Protein AF-A0A1Q4D5B9-F1 (afdb_monomer_lite)

pLDDT: mean 80.76, std 14.53, range [43.97, 91.12]

Sequence (61 aa):
MNTTATATATVLDRLIQSGITEERARHHLASGWVRIDDTVVTDPSRPADPPAHVEIRIIGE

Radius of gyration: 11.88 Å; chains: 1; bounding box: 35×28×27 Å

Structure (mmCIF, N/CA/C/O backbone):
data_AF-A0A1Q4D5B9-F1
#
_entry.id   AF-A0A1Q4D5B9-F1
#
loop_
_atom_site.group_PDB
_atom_site.id
_atom_site.type_symbol
_atom_site.label_atom_id
_atom_site.label_alt_id
_atom_site.label_comp_id
_atom_site.label_asym_id
_atom_site.label_entity_id
_atom_site.label_seq_id
_atom_site.pdbx_PDB_ins_code
_atom_site.Cartn_x
_atom_site.Cartn_y
_atom_site.Cartn_z
_atom_site.occupancy
_atom_site.B_iso_or_equiv
_atom_site.auth_seq_id
_atom_site.auth_comp_id
_atom_site.auth_asym_id
_atom_site.auth_atom_id
_atom_site.pdbx_PDB_model_num
ATOM 1 N N . MET A 1 1 ? -14.095 17.601 18.246 1.00 44.03 1 MET A N 1
ATOM 2 C CA . MET A 1 1 ? -13.532 17.767 16.890 1.00 44.03 1 MET A CA 1
ATOM 3 C C . MET A 1 1 ? -13.335 16.371 16.306 1.00 44.03 1 MET A C 1
ATOM 5 O O . MET A 1 1 ? -12.248 15.836 16.417 1.00 44.03 1 MET A O 1
ATOM 9 N N . ASN A 1 2 ? -14.385 15.735 15.778 1.00 47.94 2 ASN A N 1
ATOM 10 C CA . ASN A 1 2 ? -14.302 14.371 15.234 1.00 47.94 2 ASN A CA 1
ATOM 11 C C . ASN A 1 2 ? -15.198 14.260 13.999 1.00 47.94 2 ASN A C 1
ATOM 13 O O . ASN A 1 2 ? -16.358 13.877 14.099 1.00 47.94 2 ASN A O 1
ATOM 17 N N . THR A 1 3 ? -14.663 14.605 12.834 1.00 43.97 3 THR A N 1
ATOM 18 C CA . THR A 1 3 ? -15.208 14.157 11.551 1.00 43.97 3 THR A CA 1
ATOM 19 C C . THR A 1 3 ? -14.353 12.986 11.090 1.00 43.97 3 THR A C 1
ATOM 21 O O . THR A 1 3 ? -13.361 13.160 10.391 1.00 43.97 3 THR A O 1
ATOM 24 N N . THR A 1 4 ? -14.709 11.777 11.530 1.00 46.78 4 THR A N 1
ATOM 25 C CA . THR A 1 4 ? -14.244 10.530 10.914 1.00 46.78 4 THR A CA 1
ATOM 26 C C . THR A 1 4 ? -14.829 10.473 9.510 1.00 46.78 4 THR A C 1
ATOM 28 O O . THR A 1 4 ? -15.917 9.943 9.298 1.00 46.78 4 THR A O 1
ATOM 31 N N . ALA A 1 5 ? -14.143 11.092 8.551 1.00 48.81 5 ALA A N 1
ATOM 32 C CA . ALA A 1 5 ? -14.370 10.780 7.159 1.00 48.81 5 ALA A CA 1
ATOM 33 C C . ALA A 1 5 ? -14.007 9.301 7.000 1.00 48.81 5 ALA A C 1
ATOM 35 O O . ALA A 1 5 ? -12.839 8.934 7.101 1.00 48.81 5 ALA A O 1
ATOM 36 N N . THR A 1 6 ? -14.999 8.454 6.749 1.00 50.53 6 THR A N 1
ATOM 37 C CA . THR A 1 6 ? -14.844 7.201 5.999 1.00 50.53 6 THR A CA 1
ATOM 38 C C . THR A 1 6 ? -14.389 7.540 4.575 1.00 50.53 6 THR A C 1
ATOM 40 O O . THR A 1 6 ? -15.068 7.259 3.593 1.00 50.53 6 THR A O 1
ATOM 43 N N . ALA A 1 7 ? -13.273 8.259 4.458 1.00 57.53 7 ALA A N 1
ATOM 44 C CA . ALA A 1 7 ? -12.549 8.393 3.220 1.00 57.53 7 ALA A CA 1
ATOM 45 C C . ALA A 1 7 ? -11.954 7.013 2.994 1.00 57.53 7 ALA A C 1
ATOM 47 O O . ALA A 1 7 ? -11.131 6.572 3.792 1.00 57.53 7 ALA A O 1
ATOM 48 N N . THR A 1 8 ? -12.451 6.311 1.977 1.00 64.31 8 THR A N 1
ATOM 49 C CA . THR A 1 8 ? -11.904 5.030 1.537 1.00 64.31 8 THR A CA 1
ATOM 50 C C . THR A 1 8 ? -10.386 5.135 1.541 1.00 64.31 8 THR A C 1
ATOM 52 O O . THR A 1 8 ? -9.833 5.945 0.791 1.00 64.31 8 THR A O 1
ATOM 55 N N . ALA A 1 9 ? -9.725 4.400 2.438 1.00 80.12 9 ALA A N 1
ATOM 56 C CA . ALA A 1 9 ? -8.289 4.558 2.623 1.00 80.12 9 ALA A CA 1
ATOM 57 C C . ALA A 1 9 ? -7.622 4.108 1.325 1.00 80.12 9 ALA A C 1
ATOM 59 O O . ALA A 1 9 ? -7.778 2.964 0.908 1.00 80.12 9 ALA A O 1
ATOM 60 N N . THR A 1 10 ? -6.958 5.018 0.620 1.00 88.88 10 THR A N 1
ATOM 61 C CA . THR A 1 10 ? -6.267 4.671 -0.626 1.00 88.88 10 THR A CA 1
ATOM 62 C C . THR A 1 10 ? -4.912 4.064 -0.310 1.00 88.88 10 THR A C 1
ATOM 64 O O . THR A 1 10 ? -4.384 4.223 0.792 1.00 88.88 10 THR A O 1
ATOM 67 N N . VAL A 1 11 ? -4.303 3.395 -1.285 1.00 89.00 11 VAL A N 1
ATOM 68 C CA . VAL A 1 11 ? -2.930 2.900 -1.134 1.00 89.00 11 VAL A CA 1
ATOM 69 C C . VAL A 1 11 ? -1.981 4.020 -0.728 1.00 89.00 11 VAL A C 1
ATOM 71 O O . VAL A 1 11 ? -1.169 3.835 0.174 1.00 89.00 11 VAL A O 1
ATOM 74 N N . LEU A 1 12 ? -2.106 5.195 -1.348 1.00 88.19 12 LEU A N 1
ATOM 75 C CA . LEU A 1 12 ? -1.272 6.338 -1.004 1.00 88.19 12 LEU A CA 1
ATOM 76 C C . LEU A 1 12 ? -1.474 6.786 0.452 1.00 88.19 12 LEU A C 1
ATOM 78 O O . LEU A 1 12 ? -0.489 6.996 1.155 1.00 88.19 12 LEU A O 1
ATOM 82 N N . ASP A 1 13 ? -2.723 6.868 0.916 1.00 88.44 13 ASP A N 1
ATOM 83 C CA . ASP A 1 13 ? -3.038 7.204 2.310 1.00 88.44 13 ASP A CA 1
ATOM 84 C C . ASP A 1 13 ? -2.416 6.194 3.28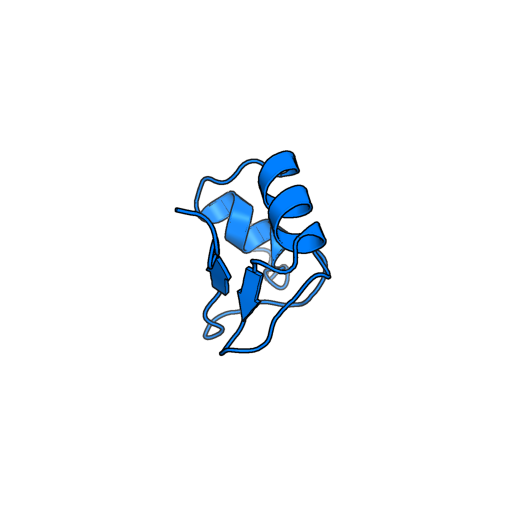6 1.00 88.44 13 ASP A C 1
ATOM 86 O O . ASP A 1 13 ? -1.740 6.584 4.235 1.00 88.44 13 ASP A O 1
ATOM 90 N N . ARG A 1 14 ? -2.524 4.892 2.993 1.00 87.19 14 ARG A N 1
ATOM 91 C CA . ARG A 1 14 ? -1.941 3.818 3.817 1.00 87.19 14 ARG A CA 1
ATOM 92 C C . ARG A 1 14 ? -0.418 3.904 3.893 1.00 87.19 14 ARG A C 1
ATOM 94 O O . ARG A 1 14 ? 0.156 3.720 4.965 1.00 87.19 14 ARG A O 1
ATOM 101 N N . LEU A 1 15 ? 0.241 4.215 2.777 1.00 87.56 15 LEU A N 1
ATOM 102 C CA . LEU A 1 15 ? 1.693 4.402 2.730 1.00 87.56 15 LEU A CA 1
ATOM 103 C C . LEU A 1 15 ? 2.123 5.618 3.565 1.00 87.56 15 LEU A C 1
ATOM 105 O O . LEU A 1 15 ? 3.083 5.529 4.332 1.00 87.56 15 LEU A O 1
ATOM 109 N N . ILE A 1 16 ? 1.372 6.719 3.478 1.00 89.69 16 ILE A N 1
ATOM 110 C CA . ILE A 1 16 ? 1.614 7.932 4.270 1.00 89.69 16 ILE A CA 1
ATOM 111 C C . ILE A 1 16 ? 1.390 7.672 5.762 1.00 89.69 16 ILE A C 1
ATOM 113 O O . ILE A 1 16 ? 2.236 8.034 6.580 1.00 89.69 16 ILE A O 1
ATOM 117 N N . GLN A 1 17 ? 0.312 6.974 6.124 1.00 86.12 17 GLN A N 1
ATOM 118 C CA . GLN A 1 17 ? 0.036 6.546 7.499 1.00 86.12 17 GLN A CA 1
ATOM 119 C C . GLN A 1 17 ? 1.128 5.629 8.064 1.00 86.12 17 GLN A C 1
ATOM 121 O O . GLN A 1 17 ? 1.419 5.684 9.256 1.00 86.12 17 GLN A O 1
ATOM 126 N N . SER A 1 18 ? 1.762 4.815 7.215 1.00 83.62 18 SER A N 1
ATOM 127 C CA . SER A 1 18 ? 2.905 3.975 7.589 1.00 83.62 18 SER A CA 1
ATOM 128 C C . SER A 1 18 ? 4.212 4.765 7.773 1.00 83.62 18 SER A C 1
ATOM 130 O O . SER A 1 18 ? 5.240 4.170 8.101 1.00 83.62 18 SER A O 1
ATOM 132 N N . GLY A 1 19 ? 4.200 6.086 7.563 1.00 87.50 19 GLY A N 1
ATOM 133 C CA . GLY A 1 19 ? 5.362 6.962 7.716 1.00 87.50 19 GLY A CA 1
ATOM 134 C C . GLY A 1 19 ? 6.183 7.154 6.440 1.00 87.50 19 GLY A C 1
ATOM 135 O O . GLY A 1 19 ? 7.296 7.677 6.507 1.00 87.50 19 GLY A O 1
ATOM 136 N N . ILE A 1 20 ? 5.669 6.749 5.276 1.00 88.69 20 ILE A N 1
ATOM 137 C CA . ILE A 1 20 ? 6.339 6.981 3.994 1.00 88.69 20 ILE A CA 1
ATOM 138 C C . ILE A 1 20 ? 5.873 8.299 3.391 1.00 88.69 20 ILE A C 1
ATOM 140 O O . ILE A 1 20 ? 4.687 8.554 3.234 1.00 88.69 20 ILE A O 1
ATOM 144 N N . THR A 1 21 ? 6.819 9.142 2.993 1.00 91.12 21 THR A N 1
ATOM 145 C CA . THR A 1 21 ? 6.507 10.388 2.291 1.00 91.12 21 THR A CA 1
ATOM 146 C C . THR A 1 21 ? 5.780 10.113 0.974 1.00 91.12 21 THR A C 1
ATOM 148 O O . THR A 1 21 ? 6.131 9.174 0.261 1.00 91.12 21 THR A O 1
ATOM 151 N N . GLU A 1 22 ? 4.831 10.975 0.602 1.00 90.56 22 GLU A N 1
ATOM 152 C CA . GLU A 1 22 ? 4.077 10.876 -0.658 1.00 90.56 22 GLU A CA 1
ATOM 153 C C . GLU A 1 22 ? 4.981 10.637 -1.884 1.00 90.56 22 GLU A C 1
ATOM 155 O O . GLU A 1 22 ? 4.687 9.778 -2.712 1.00 90.56 22 GLU A O 1
ATOM 160 N N . GLU A 1 23 ? 6.106 11.350 -1.987 1.00 91.12 23 GLU A N 1
ATOM 161 C CA . GLU A 1 23 ? 7.064 11.187 -3.087 1.00 91.12 23 GLU A CA 1
ATOM 162 C C . GLU A 1 23 ? 7.641 9.765 -3.153 1.00 91.12 23 GLU A C 1
ATOM 164 O O . GLU A 1 23 ? 7.611 9.127 -4.207 1.00 91.12 23 GLU A O 1
ATOM 169 N N . ARG A 1 24 ? 8.097 9.223 -2.015 1.00 89.69 24 ARG A N 1
ATOM 170 C CA . ARG A 1 24 ? 8.580 7.837 -1.930 1.00 89.69 24 ARG A CA 1
ATOM 171 C C . ARG A 1 24 ? 7.472 6.843 -2.234 1.00 89.69 24 ARG A C 1
ATOM 173 O O . ARG A 1 24 ? 7.710 5.891 -2.965 1.00 89.69 24 ARG A O 1
ATOM 180 N N . ALA A 1 25 ? 6.271 7.060 -1.705 1.00 90.44 25 ALA A N 1
ATOM 181 C CA . ALA A 1 25 ? 5.121 6.205 -1.963 1.00 90.44 25 ALA A CA 1
ATOM 182 C C . ALA A 1 25 ? 4.820 6.127 -3.468 1.00 90.44 25 ALA A C 1
ATOM 184 O O . ALA A 1 25 ? 4.711 5.033 -4.017 1.00 90.44 25 ALA A O 1
ATOM 185 N N . ARG A 1 26 ? 4.790 7.274 -4.159 1.00 90.81 26 ARG A N 1
ATOM 186 C CA . ARG A 1 26 ? 4.641 7.342 -5.621 1.00 90.81 26 ARG A CA 1
ATOM 187 C C . ARG A 1 26 ? 5.780 6.646 -6.355 1.00 90.81 26 ARG A C 1
ATOM 189 O O . ARG A 1 26 ? 5.520 5.936 -7.318 1.00 90.81 26 ARG A O 1
ATOM 196 N N . HIS A 1 27 ? 7.018 6.801 -5.892 1.00 90.81 27 HIS A N 1
ATOM 197 C CA . HIS A 1 27 ? 8.162 6.103 -6.473 1.00 90.81 27 HIS A CA 1
ATOM 198 C C . HIS A 1 27 ? 8.043 4.578 -6.314 1.00 90.81 27 HIS A C 1
ATOM 200 O O . HIS A 1 27 ? 8.227 3.840 -7.273 1.00 90.81 27 HIS A O 1
ATOM 206 N N . HIS A 1 28 ? 7.665 4.087 -5.131 1.00 89.31 28 HIS A N 1
ATOM 207 C CA . HIS A 1 28 ? 7.448 2.659 -4.881 1.00 89.31 28 HIS A CA 1
ATOM 208 C C . HIS A 1 28 ? 6.294 2.086 -5.712 1.00 89.31 28 HIS A C 1
ATOM 210 O O . HIS A 1 28 ? 6.400 0.967 -6.215 1.00 89.31 28 HIS A O 1
ATOM 216 N N . LEU A 1 29 ? 5.216 2.857 -5.882 1.00 89.31 29 LEU A N 1
ATOM 217 C CA . LEU A 1 29 ? 4.094 2.516 -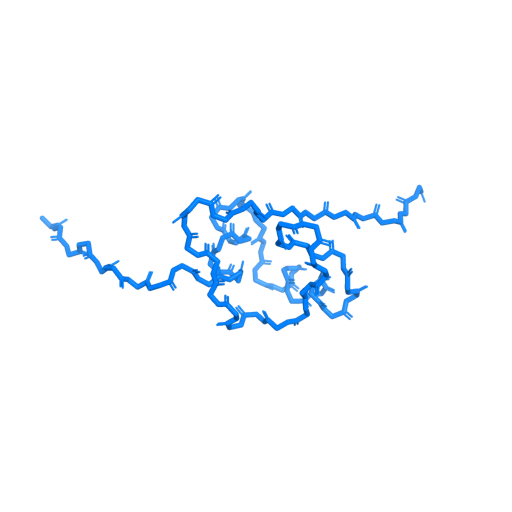6.756 1.00 89.31 29 LEU A CA 1
ATOM 218 C C . LEU A 1 29 ? 4.529 2.443 -8.223 1.00 89.31 29 LEU A C 1
ATOM 220 O O . LEU A 1 29 ? 4.236 1.459 -8.892 1.00 89.31 29 LEU A O 1
ATOM 224 N N . ALA A 1 30 ? 5.276 3.437 -8.710 1.00 90.31 30 ALA A N 1
ATOM 225 C CA . ALA A 1 30 ? 5.795 3.454 -10.077 1.00 90.31 30 ALA A CA 1
ATOM 226 C C . ALA A 1 30 ? 6.765 2.291 -10.350 1.00 90.31 30 ALA A C 1
ATOM 228 O O . ALA A 1 30 ? 6.745 1.716 -11.435 1.00 90.31 30 ALA A O 1
ATOM 229 N N . SER A 1 31 ? 7.565 1.903 -9.353 1.00 88.69 31 SER A N 1
ATOM 230 C CA . SER A 1 31 ? 8.472 0.751 -9.429 1.00 88.69 31 SER A CA 1
ATOM 231 C C . SER A 1 31 ? 7.774 -0.608 -9.278 1.00 88.69 31 SER A C 1
ATOM 233 O O . SER A 1 31 ? 8.430 -1.640 -9.411 1.00 88.69 31 SER A O 1
ATOM 235 N N . GLY A 1 32 ? 6.469 -0.643 -8.977 1.00 89.69 32 GLY A N 1
ATOM 236 C CA . GLY A 1 32 ? 5.721 -1.889 -8.774 1.00 89.69 32 GLY A CA 1
ATOM 237 C C . GLY A 1 32 ? 6.115 -2.657 -7.508 1.00 89.69 32 GLY A C 1
ATOM 238 O O . GLY A 1 32 ? 5.991 -3.879 -7.458 1.00 89.69 32 GLY A O 1
ATOM 239 N N . TRP A 1 33 ? 6.618 -1.961 -6.485 1.00 90.12 33 TRP A N 1
ATOM 240 C CA . TRP A 1 33 ? 7.025 -2.575 -5.214 1.00 90.12 33 TRP A CA 1
ATOM 241 C C . TRP A 1 33 ? 5.883 -2.686 -4.209 1.00 90.12 33 TRP A C 1
ATOM 243 O O . TRP A 1 33 ? 5.998 -3.416 -3.229 1.00 90.12 33 TRP A O 1
ATOM 253 N N . VAL A 1 34 ? 4.789 -1.959 -4.423 1.00 90.25 34 VAL A N 1
ATOM 254 C CA . VAL A 1 34 ? 3.634 -1.984 -3.525 1.00 90.25 34 VAL A CA 1
ATOM 255 C C . VAL A 1 34 ? 2.723 -3.145 -3.894 1.00 90.25 34 VAL A C 1
ATOM 257 O O . VAL A 1 34 ? 2.407 -3.351 -5.067 1.00 90.25 34 VAL A O 1
ATOM 260 N N . ARG A 1 35 ? 2.283 -3.901 -2.889 1.00 90.06 35 ARG A N 1
ATOM 261 C CA . ARG A 1 35 ? 1.310 -4.981 -3.044 1.00 90.06 35 ARG A CA 1
ATOM 262 C C . ARG A 1 35 ? 0.136 -4.796 -2.094 1.00 90.06 35 ARG A C 1
ATOM 264 O O . ARG A 1 35 ? 0.304 -4.310 -0.977 1.00 90.06 35 ARG A O 1
ATOM 271 N N . ILE A 1 36 ? -1.042 -5.198 -2.556 1.00 89.44 36 ILE A N 1
ATOM 272 C CA . ILE A 1 36 ? -2.243 -5.366 -1.741 1.00 89.44 36 ILE A CA 1
ATOM 273 C C . ILE A 1 36 ? -2.689 -6.815 -1.864 1.00 89.44 36 ILE A C 1
ATOM 275 O O . ILE A 1 36 ? -2.998 -7.230 -2.978 1.00 89.44 36 ILE A O 1
ATOM 279 N N . ASP A 1 37 ? -2.768 -7.553 -0.757 1.00 87.12 37 ASP A N 1
ATOM 280 C CA . ASP A 1 37 ? -3.263 -8.944 -0.760 1.00 87.12 37 ASP A CA 1
ATOM 281 C C . ASP A 1 37 ? -2.566 -9.798 -1.853 1.00 87.12 37 ASP A C 1
ATOM 283 O O . ASP A 1 37 ? -3.197 -10.383 -2.728 1.00 87.12 37 ASP A O 1
ATOM 287 N N . ASP A 1 38 ? -1.227 -9.738 -1.886 1.00 84.38 38 ASP A N 1
ATOM 288 C CA . ASP A 1 38 ? -0.331 -10.337 -2.901 1.00 84.38 38 ASP A CA 1
ATOM 289 C C . ASP A 1 38 ? -0.432 -9.777 -4.343 1.00 84.38 38 ASP A C 1
ATOM 291 O O . ASP A 1 38 ? 0.396 -10.079 -5.204 1.00 84.38 38 ASP A O 1
ATOM 295 N N . THR A 1 39 ? -1.360 -8.860 -4.619 1.00 88.25 39 THR A N 1
ATOM 296 C CA . THR A 1 39 ? -1.491 -8.202 -5.928 1.00 88.25 39 THR A CA 1
ATOM 297 C C . THR A 1 39 ? -0.591 -6.975 -6.017 1.00 88.25 39 THR A C 1
ATOM 299 O O . THR A 1 39 ? -0.731 -6.052 -5.220 1.00 88.25 39 THR A O 1
ATOM 302 N N . VAL A 1 40 ? 0.298 -6.906 -7.014 1.00 89.62 40 VAL A N 1
ATOM 303 C CA . VAL A 1 40 ? 1.093 -5.693 -7.280 1.00 89.62 40 VAL A CA 1
ATOM 304 C C . VAL A 1 40 ? 0.173 -4.548 -7.693 1.00 89.62 40 VAL A C 1
ATOM 306 O O . VAL A 1 40 ? -0.640 -4.682 -8.607 1.00 89.62 40 VAL A O 1
ATOM 309 N N . VAL A 1 41 ? 0.323 -3.407 -7.026 1.00 89.62 41 VAL A N 1
ATOM 310 C CA . VAL A 1 41 ? -0.453 -2.200 -7.285 1.00 89.62 41 VAL A CA 1
ATOM 311 C C . VAL A 1 41 ? 0.487 -1.057 -7.606 1.00 89.62 41 VAL A C 1
ATOM 313 O O . VAL A 1 41 ? 1.413 -0.762 -6.860 1.00 89.62 41 VAL A O 1
ATOM 316 N N . THR A 1 42 ? 0.202 -0.385 -8.713 1.00 90.50 42 THR A N 1
ATOM 317 C CA . THR A 1 42 ? 0.911 0.823 -9.149 1.00 90.50 42 THR A CA 1
ATOM 318 C C . THR A 1 42 ? 0.023 2.064 -9.086 1.00 90.50 42 THR A C 1
ATOM 320 O O . THR A 1 42 ? 0.509 3.180 -9.242 1.00 90.50 42 THR A O 1
ATOM 323 N N . ASP A 1 43 ? -1.283 1.882 -8.870 1.00 88.81 43 ASP A N 1
ATOM 324 C CA . ASP A 1 43 ? -2.252 2.971 -8.817 1.00 88.81 43 ASP A CA 1
ATOM 325 C C . ASP A 1 43 ? -2.365 3.538 -7.386 1.00 88.81 43 ASP A C 1
ATOM 327 O O . ASP A 1 43 ? -2.780 2.813 -6.475 1.00 88.81 43 ASP A O 1
ATOM 331 N N . PRO A 1 44 ? -2.009 4.818 -7.156 1.00 87.12 44 PRO A N 1
ATOM 332 C CA . PRO A 1 44 ? -2.065 5.443 -5.831 1.00 87.12 44 PRO A CA 1
ATOM 333 C C . PRO A 1 44 ? -3.492 5.634 -5.312 1.00 87.12 44 PRO A C 1
ATOM 335 O O . PRO A 1 44 ? -3.693 5.700 -4.100 1.00 87.12 44 PRO A O 1
ATOM 338 N N . SER A 1 45 ? -4.466 5.751 -6.217 1.00 87.62 45 SER A N 1
ATOM 339 C CA . SER A 1 45 ? -5.874 5.998 -5.904 1.00 87.62 45 SER A CA 1
ATOM 340 C C . SER A 1 45 ? -6.659 4.715 -5.646 1.00 87.62 45 SER A C 1
ATOM 342 O O . SER A 1 45 ? -7.837 4.782 -5.289 1.00 87.62 45 SER A O 1
ATOM 344 N N . ARG A 1 46 ? -6.023 3.547 -5.787 1.00 86.56 46 ARG A N 1
ATOM 345 C CA . ARG A 1 46 ? -6.667 2.263 -5.561 1.00 86.56 46 ARG A CA 1
ATOM 346 C C . ARG A 1 46 ? -7.161 2.189 -4.113 1.00 86.56 46 ARG A C 1
ATOM 348 O O . ARG A 1 46 ? -6.405 2.519 -3.194 1.00 86.56 46 ARG A O 1
ATOM 355 N N . PRO A 1 47 ? -8.410 1.751 -3.888 1.00 86.56 47 PRO A N 1
ATOM 356 C CA . PRO A 1 47 ? -8.917 1.543 -2.542 1.00 86.56 47 PRO A CA 1
ATOM 357 C C . PRO A 1 47 ? -8.132 0.422 -1.846 1.00 86.56 47 PRO A C 1
ATOM 359 O O . PRO A 1 47 ? -7.933 -0.657 -2.404 1.00 86.56 47 PRO A O 1
ATOM 362 N N . ALA A 1 48 ? -7.697 0.705 -0.625 1.00 85.12 48 ALA A N 1
ATOM 363 C CA . ALA A 1 48 ? -6.930 -0.148 0.276 1.00 85.12 48 ALA A CA 1
ATOM 364 C C . ALA A 1 48 ? -7.532 -0.084 1.692 1.00 85.12 48 ALA A C 1
ATOM 366 O O . ALA A 1 48 ? -6.835 0.128 2.689 1.00 85.12 48 ALA A O 1
ATOM 367 N N . ASP A 1 49 ? -8.857 -0.220 1.753 1.00 81.44 49 ASP A N 1
ATOM 368 C CA . ASP A 1 49 ? -9.618 -0.186 2.998 1.00 81.44 49 ASP A CA 1
ATOM 369 C C . ASP A 1 49 ? -9.338 -1.448 3.837 1.00 81.44 49 ASP A C 1
ATOM 371 O O . ASP A 1 49 ? -9.159 -2.533 3.270 1.00 81.44 49 ASP A O 1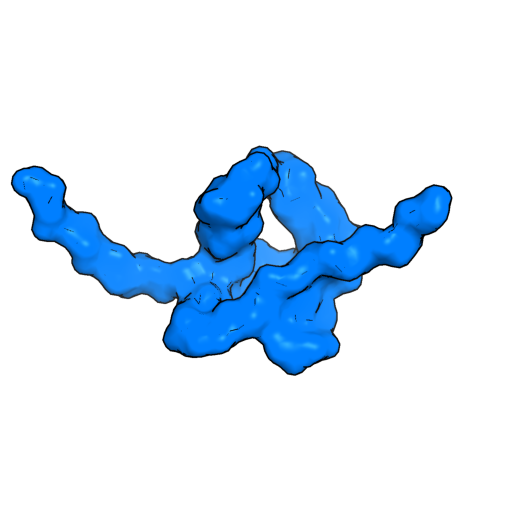
ATOM 375 N N . PRO A 1 50 ? -9.296 -1.357 5.179 1.00 72.75 50 PRO A N 1
ATOM 376 C CA . PRO A 1 50 ? -9.219 -2.539 6.033 1.00 72.75 50 PRO A CA 1
ATOM 377 C C . PRO A 1 50 ? -10.314 -3.562 5.666 1.00 72.75 50 PRO A C 1
ATOM 379 O O . PRO A 1 50 ? -11.458 -3.170 5.442 1.00 72.75 50 PRO A O 1
ATOM 382 N N . PRO A 1 51 ? -10.015 -4.874 5.618 1.00 79.62 51 PRO A N 1
ATOM 383 C CA . PRO A 1 51 ? -8.830 -5.561 6.142 1.00 79.62 51 PRO A CA 1
ATOM 384 C C . PRO A 1 51 ? -7.666 -5.703 5.141 1.00 79.62 51 PRO A C 1
ATOM 386 O O . PRO A 1 51 ? -6.783 -6.527 5.369 1.00 79.62 51 PRO A O 1
ATOM 389 N N . ALA A 1 52 ? -7.644 -4.942 4.042 1.00 83.06 52 ALA A N 1
ATOM 390 C CA . ALA A 1 52 ? -6.621 -5.088 3.010 1.00 83.06 52 ALA A CA 1
ATOM 391 C C . ALA A 1 52 ? -5.197 -4.868 3.561 1.00 83.06 52 ALA A C 1
ATOM 393 O O . ALA A 1 52 ? -4.891 -3.850 4.194 1.00 83.06 52 ALA A O 1
ATOM 394 N N . HIS A 1 53 ? -4.312 -5.832 3.295 1.00 84.12 53 HIS A N 1
ATOM 395 C CA . HIS A 1 53 ? -2.911 -5.764 3.696 1.00 84.12 53 HIS A CA 1
ATOM 396 C C . HIS A 1 53 ? -2.113 -5.024 2.625 1.00 84.12 53 HIS A C 1
ATOM 398 O O . HIS A 1 53 ? -1.995 -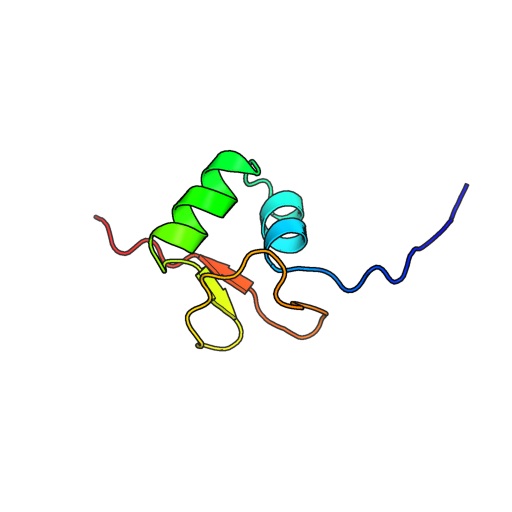5.519 1.509 1.00 84.12 53 HIS A O 1
ATOM 404 N N . VAL A 1 54 ? -1.574 -3.852 2.965 1.00 86.50 54 VAL A N 1
ATOM 405 C CA . VAL A 1 54 ? -0.681 -3.079 2.089 1.00 86.50 54 VAL A CA 1
ATOM 406 C C . VAL A 1 54 ? 0.755 -3.325 2.529 1.00 86.50 54 VAL A C 1
ATOM 408 O O . VAL A 1 54 ? 1.106 -3.018 3.666 1.00 86.50 54 VAL A O 1
ATOM 411 N N . GLU A 1 55 ? 1.578 -3.857 1.635 1.00 87.94 55 GLU A N 1
ATOM 412 C CA . GLU A 1 55 ? 2.995 -4.128 1.880 1.00 87.94 55 GLU A CA 1
ATOM 413 C C . GLU A 1 55 ? 3.864 -3.492 0.790 1.00 87.94 55 GLU A C 1
ATOM 415 O O . GLU A 1 55 ? 3.443 -3.316 -0.355 1.00 87.94 55 GLU A O 1
ATOM 420 N N . ILE A 1 56 ? 5.101 -3.149 1.143 1.00 86.44 56 ILE A N 1
ATOM 421 C CA . ILE A 1 56 ? 6.104 -2.681 0.187 1.00 86.44 56 ILE A CA 1
ATOM 422 C C . ILE A 1 56 ? 7.214 -3.710 0.160 1.00 86.44 56 ILE A C 1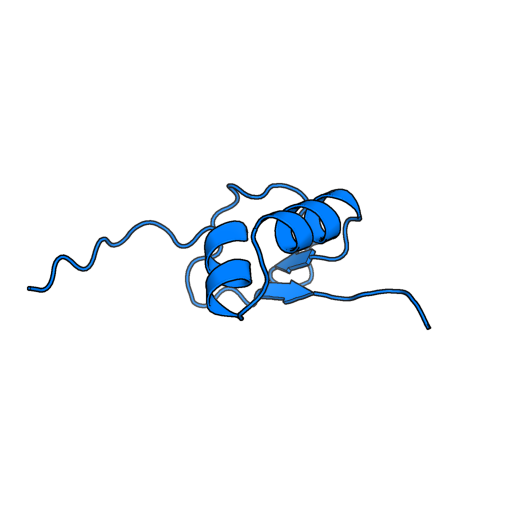
ATOM 424 O O . ILE A 1 56 ? 7.929 -3.894 1.144 1.00 86.44 56 ILE A O 1
ATOM 428 N N . ARG A 1 57 ? 7.378 -4.362 -0.985 1.00 83.00 57 ARG A N 1
ATOM 429 C CA . ARG A 1 57 ? 8.428 -5.342 -1.216 1.00 83.00 57 ARG A CA 1
ATOM 430 C C . ARG A 1 57 ? 9.476 -4.739 -2.135 1.00 83.00 57 ARG A C 1
ATOM 432 O O . ARG A 1 57 ? 9.373 -4.799 -3.357 1.00 83.00 57 ARG A O 1
ATOM 439 N N . ILE A 1 58 ? 10.4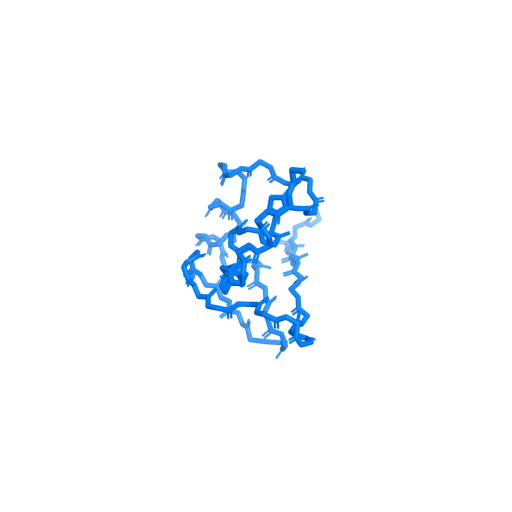83 -4.131 -1.520 1.00 78.00 58 ILE A N 1
ATOM 440 C CA . ILE A 1 58 ? 11.648 -3.600 -2.223 1.00 78.00 58 ILE A CA 1
ATOM 441 C C . ILE A 1 58 ? 12.497 -4.805 -2.644 1.00 78.00 58 ILE A C 1
ATOM 443 O O . ILE A 1 58 ? 13.110 -5.457 -1.804 1.00 78.00 58 ILE A O 1
ATOM 447 N N . ILE A 1 59 ? 12.489 -5.149 -3.932 1.00 66.44 59 ILE A N 1
ATOM 448 C CA . ILE A 1 59 ? 13.420 -6.139 -4.490 1.00 66.44 59 ILE A CA 1
ATOM 449 C C . ILE A 1 59 ? 14.751 -5.439 -4.780 1.00 66.44 59 ILE A C 1
ATOM 451 O O . ILE A 1 59 ? 15.018 -5.006 -5.896 1.00 66.44 59 ILE A O 1
ATOM 455 N N . GLY A 1 60 ? 15.551 -5.243 -3.740 1.00 50.12 60 GLY A N 1
ATOM 456 C CA . GLY A 1 60 ? 16.862 -4.617 -3.851 1.00 50.12 60 GLY A CA 1
ATOM 457 C C . GLY A 1 60 ? 17.655 -4.829 -2.574 1.00 50.12 60 GLY A C 1
ATOM 458 O O . GLY A 1 60 ? 17.388 -4.160 -1.577 1.00 50.12 60 GLY A O 1
ATOM 459 N N . GLU A 1 61 ? 18.564 -5.801 -2.629 1.00 45.09 61 GLU A N 1
ATOM 460 C CA . GLU A 1 61 ? 19.753 -5.889 -1.773 1.00 45.09 61 GLU A CA 1
ATOM 461 C C . GLU A 1 61 ? 20.696 -4.705 -2.031 1.00 45.09 61 GLU A C 1
ATOM 463 O O . GLU A 1 61 ? 20.776 -4.257 -3.201 1.00 45.09 61 GLU A O 1
#

Foldseek 3Di:
DDDPPPPQQFLLNVCVVVVHDSVVSQVLLCVQQKDWPNHGHNDRRHGQHPPIDIDGHPPDD

Secondary structure (DSSP, 8-state):
---------BHHHHHHHTT--HHHHHHHHHTT-EEETTEE---TTSB--TT--EEE-----